Protein AF-A0A542S5L5-F1 (afdb_monomer)

Nearest PDB structures (foldseek):
  8akx-assembly1_2  TM=3.629E-01  e=5.877E+00  Synechocystis sp. PCC 6803

Structure (mmCIF, N/CA/C/O backbone):
data_AF-A0A542S5L5-F1
#
_entry.id   AF-A0A542S5L5-F1
#
loop_
_atom_site.group_PDB
_atom_site.id
_atom_site.type_symbol
_atom_site.label_atom_id
_atom_site.label_alt_id
_atom_site.label_comp_id
_atom_site.label_asym_id
_atom_site.label_entity_id
_atom_site.label_seq_id
_atom_site.pdbx_PDB_ins_code
_atom_site.Cartn_x
_atom_site.Cartn_y
_atom_site.Cartn_z
_atom_site.occupancy
_atom_site.B_iso_or_equiv
_atom_site.auth_seq_id
_atom_site.auth_comp_id
_atom_site.auth_asym_id
_atom_site.auth_atom_id
_atom_site.pdbx_PDB_model_num
ATOM 1 N N . MET A 1 1 ? 47.953 -12.866 -9.019 1.00 37.47 1 MET A N 1
ATOM 2 C CA . MET A 1 1 ? 47.567 -11.640 -9.742 1.00 37.47 1 MET A CA 1
ATOM 3 C C . MET A 1 1 ?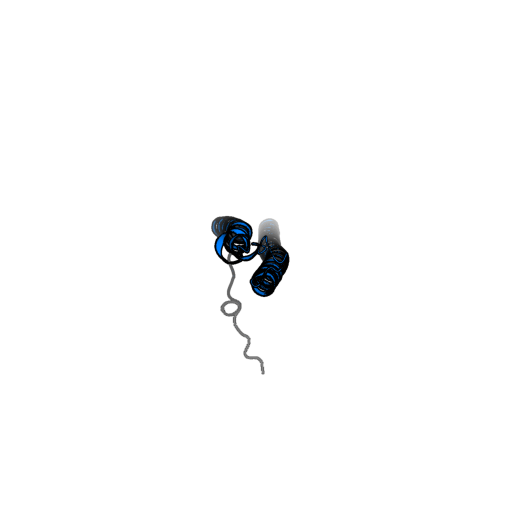 46.467 -11.999 -10.725 1.00 37.47 1 MET A C 1
ATOM 5 O O . MET A 1 1 ? 46.686 -12.880 -11.539 1.00 37.47 1 MET A O 1
ATOM 9 N N . GLY A 1 2 ? 45.303 -11.360 -10.585 1.00 42.06 2 GLY A N 1
ATOM 10 C CA . GLY A 1 2 ? 44.332 -11.150 -11.664 1.00 42.06 2 GLY A CA 1
ATOM 11 C C . GLY A 1 2 ? 43.572 -12.361 -12.206 1.00 42.06 2 GLY A C 1
ATOM 12 O O . GLY A 1 2 ? 43.681 -12.644 -13.391 1.00 42.06 2 GLY A O 1
ATOM 13 N N . GLY A 1 3 ? 42.753 -13.024 -11.383 1.00 36.88 3 GLY A N 1
ATOM 14 C CA . GLY A 1 3 ? 41.653 -13.856 -11.887 1.00 36.88 3 GLY A CA 1
ATOM 15 C C . GLY A 1 3 ? 40.562 -12.958 -12.471 1.00 36.88 3 GLY A C 1
ATOM 16 O O . GLY A 1 3 ? 39.631 -12.578 -11.765 1.00 36.88 3 GLY A O 1
ATOM 17 N N . GLY A 1 4 ? 40.742 -12.536 -13.722 1.00 42.12 4 GLY A N 1
ATOM 18 C CA . GLY A 1 4 ? 39.767 -11.742 -14.458 1.00 42.12 4 GLY A CA 1
ATOM 19 C C . GLY A 1 4 ? 38.557 -12.601 -14.786 1.00 42.12 4 GLY A C 1
ATOM 20 O O . GLY A 1 4 ? 38.662 -13.541 -15.572 1.00 42.12 4 GLY A O 1
ATOM 21 N N . LYS A 1 5 ? 37.425 -12.284 -14.159 1.00 40.09 5 LYS A N 1
ATOM 22 C CA . LYS A 1 5 ? 36.140 -12.866 -14.519 1.00 40.09 5 LYS A CA 1
ATOM 23 C C . LYS A 1 5 ? 35.799 -12.504 -15.961 1.00 40.09 5 LYS A C 1
ATOM 25 O O . LYS A 1 5 ? 35.995 -11.363 -16.382 1.00 40.09 5 LYS A O 1
ATOM 30 N N . THR A 1 6 ? 35.332 -13.481 -16.725 1.00 44.41 6 THR A N 1
ATOM 31 C CA . THR A 1 6 ? 34.911 -13.262 -18.116 1.00 44.41 6 THR A CA 1
ATOM 32 C C . THR A 1 6 ? 33.645 -12.394 -18.147 1.00 44.41 6 THR A C 1
ATOM 34 O O . THR A 1 6 ? 32.864 -12.447 -17.198 1.00 44.41 6 THR A O 1
ATOM 37 N N . PRO A 1 7 ? 33.376 -11.619 -19.218 1.00 48.06 7 PRO A N 1
ATOM 38 C CA . PRO A 1 7 ? 32.139 -10.833 -19.338 1.00 48.06 7 PRO A CA 1
ATOM 39 C C . PRO A 1 7 ? 30.858 -11.666 -19.173 1.00 48.06 7 PRO A C 1
ATOM 41 O O . PRO A 1 7 ? 29.827 -11.128 -18.799 1.00 48.06 7 PRO A O 1
ATOM 44 N N . ALA A 1 8 ? 30.932 -12.986 -19.380 1.00 47.00 8 ALA A N 1
ATOM 45 C CA . ALA A 1 8 ? 29.840 -13.925 -19.130 1.00 47.00 8 ALA A CA 1
ATOM 46 C C . ALA A 1 8 ? 29.456 -14.070 -17.639 1.00 47.00 8 ALA A C 1
ATOM 48 O O . ALA A 1 8 ? 28.355 -14.520 -17.337 1.00 47.00 8 ALA A O 1
ATOM 49 N N . GLU A 1 9 ? 30.330 -13.686 -16.701 1.00 42.25 9 GLU A N 1
ATOM 50 C CA . GLU A 1 9 ? 30.045 -13.669 -15.256 1.00 42.25 9 GLU A CA 1
ATOM 51 C C . GLU A 1 9 ? 29.408 -12.348 -14.790 1.00 42.25 9 GLU A C 1
ATOM 53 O O . GLU A 1 9 ? 28.929 -12.257 -13.659 1.00 42.25 9 GLU A O 1
ATOM 58 N N . ILE A 1 10 ? 29.363 -11.336 -15.663 1.00 49.97 10 ILE A N 1
ATOM 59 C CA . ILE A 1 10 ? 28.518 -10.152 -15.508 1.00 49.97 10 ILE A CA 1
ATOM 60 C C . ILE A 1 10 ? 27.212 -10.512 -16.212 1.00 49.97 10 ILE A C 1
ATOM 62 O O . ILE A 1 10 ? 27.065 -10.295 -17.410 1.00 49.97 10 ILE A O 1
ATOM 66 N N . GLY A 1 11 ? 26.309 -11.185 -15.497 1.00 42.69 11 GLY A N 1
ATOM 67 C CA . GLY A 1 11 ? 25.053 -11.672 -16.067 1.00 42.69 11 GLY A CA 1
ATOM 68 C C . GLY A 1 11 ? 24.342 -10.566 -16.845 1.00 42.69 11 GLY A C 1
ATOM 69 O O . GLY A 1 11 ? 23.911 -9.578 -16.257 1.00 42.69 11 GLY A O 1
ATOM 70 N N . VAL A 1 12 ? 24.255 -10.724 -18.168 1.00 53.56 12 VAL A N 1
ATOM 71 C CA . VAL A 1 12 ? 23.562 -9.772 -19.038 1.00 53.56 12 VAL A CA 1
ATOM 72 C C . VAL A 1 12 ? 22.087 -9.798 -18.643 1.00 53.56 12 VAL A C 1
ATOM 74 O O . VAL A 1 12 ? 21.401 -10.804 -18.838 1.00 53.56 12 VAL A O 1
ATOM 77 N N . MET A 1 13 ? 21.619 -8.724 -18.013 1.00 61.25 13 MET A N 1
ATOM 78 C CA . MET A 1 13 ? 20.230 -8.566 -17.601 1.00 61.25 13 MET A CA 1
ATOM 79 C C . MET A 1 13 ? 19.444 -8.002 -18.786 1.00 61.25 13 MET A C 1
ATOM 81 O O . MET A 1 13 ? 19.742 -6.912 -19.250 1.00 61.25 13 MET A O 1
ATOM 85 N N . TRP A 1 14 ? 18.449 -8.746 -19.271 1.00 64.62 14 TRP A N 1
ATOM 86 C CA . TRP A 1 14 ? 17.560 -8.304 -20.349 1.00 64.62 14 TRP A CA 1
ATOM 87 C C . TRP A 1 14 ? 16.181 -8.008 -19.765 1.00 64.62 14 TRP A C 1
ATOM 89 O O . TRP A 1 14 ? 15.548 -8.899 -19.186 1.00 64.62 14 TRP A O 1
ATOM 99 N N . ILE A 1 15 ? 15.696 -6.777 -19.923 1.00 69.38 15 ILE A N 1
ATOM 100 C CA . ILE A 1 15 ? 14.346 -6.405 -19.493 1.00 69.38 15 ILE A CA 1
ATOM 101 C C . ILE A 1 15 ? 13.345 -6.809 -20.575 1.00 69.38 15 ILE A C 1
ATOM 103 O O . ILE A 1 15 ? 13.375 -6.320 -21.701 1.00 69.38 15 ILE A O 1
ATOM 107 N N . LYS A 1 16 ? 12.401 -7.684 -20.217 1.00 82.38 16 LYS A N 1
ATOM 108 C CA . LYS A 1 16 ? 11.192 -7.902 -21.020 1.00 82.38 16 LYS A CA 1
ATOM 109 C C . LYS A 1 16 ? 10.166 -6.837 -20.648 1.00 82.38 16 LYS A C 1
ATOM 111 O O . LYS A 1 16 ? 9.505 -6.957 -19.619 1.00 82.38 16 LYS A O 1
ATOM 116 N N . TRP A 1 17 ? 10.029 -5.811 -21.483 1.00 79.69 17 TRP A N 1
ATOM 117 C CA . TRP A 1 17 ? 9.174 -4.649 -21.213 1.00 79.69 17 TRP A CA 1
ATOM 118 C C . TRP A 1 17 ? 7.711 -4.990 -20.927 1.00 79.69 17 TRP A C 1
ATOM 120 O O . TRP A 1 17 ? 7.121 -4.411 -20.019 1.00 79.69 17 TRP A O 1
ATOM 130 N N . GLU A 1 18 ? 7.154 -5.991 -21.607 1.00 80.88 18 GLU A N 1
ATOM 131 C CA . GLU A 1 18 ? 5.799 -6.490 -21.328 1.00 80.88 18 GLU A CA 1
ATOM 132 C C . GLU A 1 18 ? 5.657 -7.017 -19.889 1.00 80.88 18 GLU A C 1
ATOM 134 O O . GLU A 1 18 ? 4.664 -6.751 -19.212 1.00 80.88 18 GLU A O 1
ATOM 139 N N . LEU A 1 19 ? 6.674 -7.728 -19.383 1.00 83.94 19 LEU A N 1
ATOM 140 C CA . LEU A 1 19 ? 6.685 -8.214 -18.000 1.00 83.94 19 LEU A CA 1
ATOM 141 C C . LEU A 1 19 ? 6.890 -7.072 -17.001 1.00 83.94 19 LEU A C 1
ATOM 143 O O . LEU A 1 19 ? 6.326 -7.125 -15.914 1.00 83.94 19 LEU A O 1
ATOM 147 N N . MET A 1 20 ? 7.656 -6.040 -17.367 1.00 85.81 20 MET A N 1
ATOM 148 C CA . MET A 1 20 ? 7.854 -4.853 -16.529 1.00 85.81 20 MET A CA 1
ATOM 149 C C . MET A 1 20 ? 6.558 -4.047 -16.376 1.00 85.81 20 MET A C 1
ATOM 151 O O . MET A 1 20 ? 6.196 -3.666 -15.268 1.00 85.81 20 MET A O 1
ATOM 155 N N . GLN A 1 21 ? 5.817 -3.835 -17.466 1.00 86.19 21 GLN A N 1
ATOM 156 C CA . GLN A 1 21 ? 4.513 -3.166 -17.417 1.00 86.19 21 GLN A CA 1
ATOM 157 C C . GLN A 1 21 ? 3.508 -3.950 -16.571 1.00 86.19 21 GLN A C 1
ATOM 159 O O . GLN A 1 21 ? 2.790 -3.365 -15.757 1.00 86.19 21 GLN A O 1
ATOM 164 N N . ARG A 1 22 ? 3.494 -5.282 -16.716 1.00 89.12 22 ARG A N 1
ATOM 165 C CA . ARG A 1 22 ? 2.661 -6.152 -15.883 1.00 89.12 22 ARG A CA 1
ATOM 166 C C . ARG A 1 22 ? 3.054 -6.069 -14.411 1.00 89.12 22 ARG A C 1
ATOM 168 O O . ARG A 1 22 ? 2.177 -5.889 -13.581 1.00 89.12 22 ARG A O 1
ATOM 175 N N . LEU A 1 23 ? 4.349 -6.117 -14.099 1.00 89.75 23 LEU A N 1
ATOM 176 C CA . LEU A 1 23 ? 4.845 -5.964 -12.733 1.00 89.75 23 LEU A CA 1
ATOM 177 C C . LEU A 1 23 ? 4.393 -4.636 -12.117 1.00 89.75 23 LEU A C 1
ATOM 179 O O . LEU A 1 23 ? 3.881 -4.637 -11.007 1.00 89.75 23 LEU A O 1
ATOM 183 N N . LEU A 1 24 ? 4.538 -3.517 -12.830 1.00 90.38 24 LEU A N 1
ATOM 184 C CA . LEU A 1 24 ? 4.097 -2.210 -12.331 1.00 90.38 24 LEU A CA 1
ATOM 185 C C . LEU A 1 24 ? 2.576 -2.150 -12.121 1.00 90.38 24 LEU A C 1
ATOM 187 O O . LEU A 1 24 ? 2.123 -1.551 -11.152 1.00 90.38 24 LEU A O 1
ATOM 191 N N . THR A 1 25 ? 1.798 -2.811 -12.982 1.00 92.50 25 THR A N 1
ATOM 192 C CA . THR A 1 25 ? 0.334 -2.926 -12.836 1.00 92.50 25 THR A CA 1
ATOM 193 C C . THR A 1 25 ? -0.047 -3.767 -11.615 1.00 92.50 25 THR A C 1
ATOM 195 O O . THR A 1 25 ? -0.917 -3.386 -10.831 1.00 92.50 25 THR A O 1
ATOM 198 N N . ASP A 1 26 ? 0.628 -4.902 -11.424 1.00 93.44 26 ASP A N 1
ATOM 199 C CA . ASP A 1 26 ? 0.431 -5.773 -10.266 1.00 93.44 26 ASP A CA 1
ATOM 200 C C . ASP A 1 26 ? 0.831 -5.033 -8.976 1.00 93.44 26 ASP A C 1
ATOM 202 O O . ASP A 1 26 ? 0.137 -5.122 -7.964 1.00 93.44 26 ASP A O 1
ATOM 206 N N . MET A 1 27 ? 1.906 -4.239 -9.018 1.00 92.44 27 MET A N 1
ATOM 207 C CA . MET A 1 27 ? 2.321 -3.399 -7.897 1.00 92.44 27 MET A CA 1
ATOM 208 C C . MET A 1 27 ? 1.288 -2.318 -7.573 1.00 92.44 27 MET A C 1
ATOM 210 O O . MET A 1 27 ? 0.974 -2.134 -6.401 1.00 92.44 27 MET A O 1
ATOM 214 N N . ASP A 1 28 ? 0.724 -1.633 -8.567 1.00 91.44 28 ASP A N 1
ATOM 215 C CA . ASP A 1 28 ? -0.345 -0.649 -8.343 1.00 91.44 28 ASP A CA 1
ATOM 216 C C . ASP A 1 28 ? -1.586 -1.303 -7.713 1.00 91.44 28 ASP A C 1
ATOM 218 O O . ASP A 1 28 ? -2.126 -0.814 -6.721 1.00 91.44 28 ASP A O 1
ATOM 222 N N . THR A 1 29 ? -1.952 -2.494 -8.199 1.00 93.31 29 THR A N 1
ATOM 223 C CA . THR A 1 29 ? -3.059 -3.292 -7.651 1.00 93.31 29 THR A CA 1
ATOM 224 C C . THR A 1 29 ? -2.832 -3.638 -6.178 1.00 93.31 29 THR A C 1
ATOM 226 O O . THR A 1 29 ? -3.706 -3.402 -5.346 1.00 93.31 29 THR A O 1
ATOM 229 N N . VAL A 1 30 ? -1.649 -4.153 -5.825 1.00 91.50 30 VAL A N 1
ATOM 230 C CA . VAL A 1 30 ? -1.281 -4.450 -4.426 1.00 91.50 30 VAL A CA 1
ATOM 231 C C . VAL A 1 30 ? -1.264 -3.178 -3.574 1.00 91.50 30 VAL A C 1
ATOM 233 O O . VAL A 1 30 ? -1.694 -3.194 -2.423 1.00 91.50 30 VAL A O 1
ATOM 236 N N . GLY A 1 31 ? -0.806 -2.063 -4.146 1.00 89.62 31 GLY A N 1
ATOM 237 C CA . GLY A 1 31 ? -0.834 -0.754 -3.500 1.00 89.62 31 GLY A CA 1
ATOM 238 C C . GLY A 1 31 ? -2.251 -0.301 -3.149 1.00 89.62 31 GLY A C 1
ATOM 239 O O . GLY A 1 31 ? -2.443 0.289 -2.089 1.00 89.62 31 GLY A O 1
ATOM 240 N N . GLY A 1 32 ? -3.236 -0.612 -3.997 1.00 89.44 32 GLY A N 1
ATOM 241 C CA . GLY A 1 32 ? -4.652 -0.320 -3.761 1.00 89.44 32 GLY A CA 1
ATOM 242 C C . GLY A 1 32 ? -5.309 -1.217 -2.708 1.00 89.44 32 GLY A C 1
ATOM 243 O O . GLY A 1 32 ? -6.116 -0.735 -1.919 1.00 89.44 32 GLY A O 1
ATOM 244 N N . GLN A 1 33 ? -4.914 -2.491 -2.623 1.00 93.25 33 GLN A N 1
ATOM 245 C CA . GLN A 1 33 ? -5.502 -3.465 -1.687 1.00 93.25 33 GLN A CA 1
ATOM 246 C C . GLN A 1 33 ? -5.321 -3.105 -0.205 1.00 93.25 33 GLN A C 1
ATOM 248 O O . GLN A 1 33 ? -6.055 -3.608 0.644 1.00 93.25 33 GLN A O 1
ATOM 253 N N . ILE A 1 34 ? -4.363 -2.236 0.134 1.00 92.69 34 ILE A N 1
ATOM 254 C CA . ILE A 1 34 ? -4.188 -1.774 1.517 1.00 92.69 34 ILE A CA 1
ATOM 255 C C . ILE A 1 34 ? -5.391 -0.968 2.022 1.00 92.69 34 ILE A C 1
ATOM 257 O O . ILE A 1 34 ? -5.650 -0.967 3.223 1.00 92.69 34 ILE A O 1
ATOM 261 N N . GLU A 1 35 ? -6.128 -0.306 1.123 1.00 90.88 35 GLU A N 1
ATOM 262 C CA . GLU A 1 35 ? -7.352 0.416 1.474 1.00 90.88 35 GLU A CA 1
ATOM 263 C C . GLU A 1 35 ? -8.403 -0.565 1.992 1.00 90.88 35 GLU A C 1
ATOM 265 O O . GLU A 1 35 ? -8.895 -0.403 3.104 1.00 90.88 35 GLU A O 1
ATOM 270 N N . ASP A 1 36 ? -8.640 -1.643 1.242 1.00 93.38 36 ASP A N 1
ATOM 271 C CA . ASP A 1 36 ? -9.612 -2.679 1.594 1.00 93.38 36 ASP A CA 1
ATOM 272 C C . ASP A 1 36 ? -9.270 -3.345 2.936 1.00 93.38 36 ASP A C 1
ATOM 274 O O . ASP A 1 36 ? -10.147 -3.593 3.765 1.00 93.38 36 ASP A O 1
ATOM 278 N N . VAL A 1 37 ? -7.980 -3.608 3.176 1.00 92.38 37 VAL A N 1
ATOM 279 C CA . VAL A 1 37 ? -7.498 -4.188 4.439 1.00 92.38 37 VAL A CA 1
ATOM 280 C C . VAL A 1 37 ? -7.725 -3.235 5.611 1.00 92.38 37 VAL A C 1
ATOM 282 O O . VAL A 1 37 ? -8.177 -3.674 6.669 1.00 92.38 37 VAL A O 1
ATOM 285 N N . ALA A 1 38 ? -7.418 -1.948 5.438 1.00 92.06 38 ALA A N 1
ATOM 286 C CA . ALA A 1 38 ? -7.607 -0.951 6.485 1.00 92.06 38 ALA A CA 1
ATOM 287 C C . ALA A 1 38 ? -9.093 -0.750 6.804 1.00 92.06 38 ALA A C 1
ATOM 289 O O . ALA A 1 38 ? -9.467 -0.759 7.974 1.00 92.06 38 ALA A O 1
ATOM 290 N N . THR A 1 39 ? -9.948 -0.664 5.782 1.00 92.12 39 THR A N 1
ATOM 291 C CA . THR A 1 39 ? -11.403 -0.579 5.956 1.00 92.12 39 THR A CA 1
ATOM 292 C C . THR A 1 39 ? -11.941 -1.789 6.710 1.00 92.12 39 THR A C 1
ATOM 294 O O . THR A 1 39 ? -12.628 -1.617 7.709 1.00 92.12 39 THR A O 1
ATOM 297 N N . TYR A 1 40 ? -11.575 -3.012 6.310 1.00 93.31 40 TYR A N 1
ATOM 298 C CA . TYR A 1 40 ? -12.004 -4.218 7.024 1.00 93.31 40 TYR A CA 1
ATOM 299 C C . TYR A 1 40 ? -11.542 -4.222 8.489 1.00 93.31 40 TYR A C 1
ATOM 301 O O . TYR A 1 40 ? -12.303 -4.572 9.390 1.00 93.31 40 TYR A O 1
ATOM 309 N N . ALA A 1 41 ? -10.296 -3.821 8.748 1.00 92.56 41 ALA A N 1
ATOM 310 C CA . ALA A 1 41 ? -9.780 -3.747 10.107 1.00 92.56 41 ALA A CA 1
ATOM 311 C C . ALA A 1 41 ? -10.580 -2.750 10.962 1.00 92.56 41 ALA A C 1
ATOM 313 O O . ALA A 1 41 ? -10.980 -3.096 12.071 1.00 92.56 41 ALA A O 1
ATOM 314 N N . THR A 1 42 ? -10.854 -1.552 10.450 1.00 90.62 42 THR A N 1
ATOM 315 C CA . THR A 1 42 ? -11.611 -0.514 11.164 1.00 90.62 42 THR A CA 1
ATOM 316 C C . THR A 1 42 ? -13.073 -0.909 11.379 1.00 90.62 42 THR A C 1
ATOM 318 O O . THR A 1 42 ? -13.576 -0.825 12.501 1.00 90.62 42 THR A O 1
ATOM 321 N N . ASP A 1 43 ? -13.743 -1.389 10.331 1.00 90.56 43 ASP A N 1
ATOM 322 C CA . ASP A 1 43 ? -15.196 -1.574 10.331 1.00 90.56 43 ASP A CA 1
ATOM 323 C C . ASP A 1 43 ? -15.642 -2.887 10.983 1.00 90.56 43 ASP A C 1
ATOM 325 O O . ASP A 1 43 ? -16.729 -2.940 11.565 1.00 90.56 43 ASP A O 1
ATOM 329 N N . GLU A 1 44 ? -14.818 -3.937 10.919 1.00 92.00 44 GLU A N 1
ATOM 330 C CA . GLU A 1 44 ? -15.177 -5.278 11.403 1.00 92.00 44 GLU A CA 1
ATOM 331 C C . GLU A 1 44 ? -14.380 -5.682 12.649 1.00 92.00 44 GLU A C 1
ATOM 333 O O . GLU A 1 44 ? -14.947 -6.190 13.617 1.00 92.00 44 GLU A O 1
ATOM 338 N N . VAL A 1 45 ? -13.059 -5.461 12.662 1.00 90.56 45 VAL A N 1
ATOM 339 C CA . VAL A 1 45 ? -12.187 -5.939 13.754 1.00 90.56 45 VAL A CA 1
ATOM 340 C C . VAL A 1 45 ? -12.170 -4.964 14.927 1.00 90.56 45 VAL A C 1
ATOM 342 O O . VAL A 1 45 ? -12.307 -5.375 16.080 1.00 90.56 45 VAL A O 1
ATOM 345 N N . PHE A 1 46 ? -12.010 -3.674 14.639 1.00 91.56 46 PHE A N 1
ATOM 346 C CA . PHE A 1 46 ? -11.910 -2.607 15.636 1.00 91.56 46 PHE A CA 1
ATOM 347 C C . PHE A 1 46 ? -13.225 -1.854 15.846 1.00 91.56 46 PHE A C 1
ATOM 349 O O . PHE A 1 46 ? -13.249 -0.781 16.449 1.00 91.56 46 PHE A O 1
ATOM 356 N N . ASN A 1 47 ? -14.336 -2.454 15.421 1.00 89.31 47 ASN A N 1
ATOM 357 C CA . ASN A 1 47 ? -15.661 -1.891 15.602 1.00 89.31 47 ASN A CA 1
ATOM 358 C C . ASN A 1 47 ? -16.004 -1.741 17.091 1.00 89.31 47 ASN A C 1
ATOM 360 O O . ASN A 1 47 ? -16.242 -2.717 17.810 1.00 89.31 47 ASN A O 1
ATOM 364 N N . SER A 1 48 ? -16.062 -0.496 17.562 1.00 89.69 48 SER A N 1
ATOM 365 C CA . SER A 1 48 ? -16.344 -0.195 18.963 1.00 89.69 48 SER A CA 1
ATOM 366 C C . SER A 1 48 ? -17.823 0.016 19.276 1.00 89.69 48 SER A C 1
ATOM 368 O O . SER A 1 48 ? -18.159 0.190 20.448 1.00 89.69 48 SER A O 1
ATOM 370 N N . THR A 1 49 ? -18.719 -0.005 18.283 1.00 86.19 49 THR A N 1
ATOM 371 C CA . THR A 1 49 ? -20.123 0.415 18.442 1.00 86.19 49 THR A CA 1
ATOM 372 C C . THR A 1 49 ? -20.855 -0.382 19.524 1.00 86.19 49 THR A C 1
ATOM 374 O O . THR A 1 49 ? -21.630 0.181 20.295 1.00 86.19 49 THR A O 1
ATOM 377 N N . ALA A 1 50 ? -20.565 -1.679 19.658 1.00 83.00 50 ALA A N 1
ATOM 378 C CA . ALA A 1 50 ? -21.174 -2.532 20.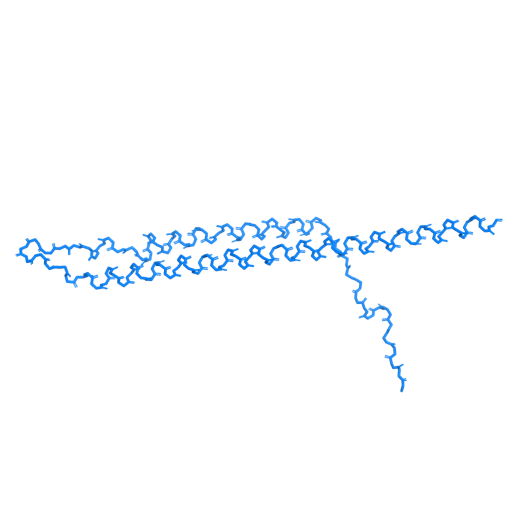682 1.00 83.00 50 ALA A CA 1
ATOM 379 C C . ALA A 1 50 ? -20.733 -2.197 22.126 1.00 83.00 50 ALA A C 1
ATOM 381 O O . ALA A 1 50 ? -21.398 -2.595 23.082 1.00 83.00 50 ALA A O 1
ATOM 382 N N . PHE A 1 51 ? -19.627 -1.467 22.298 1.00 85.19 51 PHE A N 1
ATOM 383 C CA . PHE A 1 51 ? -19.015 -1.158 23.595 1.00 85.19 51 PHE A CA 1
ATOM 384 C C . PHE A 1 51 ? -19.303 0.272 24.080 1.00 85.19 51 PHE A C 1
ATOM 386 O O . PHE A 1 51 ? -18.900 0.641 25.180 1.00 85.19 51 PHE A O 1
ATOM 393 N N . GLU A 1 52 ? -20.017 1.073 23.287 1.00 80.62 52 GLU A N 1
ATOM 394 C CA . GLU A 1 52 ? -20.294 2.491 23.564 1.00 80.62 52 GLU A CA 1
ATOM 395 C C . GLU A 1 52 ? -21.577 2.733 24.371 1.00 80.62 52 GLU A C 1
ATOM 397 O O . GLU A 1 52 ? -21.962 3.875 24.610 1.00 80.62 52 GLU A O 1
ATOM 402 N N . TYR A 1 53 ? -22.247 1.673 24.827 1.00 76.44 53 TYR A N 1
ATOM 403 C CA . TYR A 1 53 ? -23.483 1.810 25.589 1.00 76.44 53 TYR A CA 1
ATOM 404 C C . TYR A 1 53 ? -23.237 2.400 26.989 1.00 76.44 53 TYR A C 1
ATOM 406 O O . TYR A 1 53 ? -22.431 1.886 27.773 1.00 76.44 53 TYR A O 1
ATOM 414 N N . GLU A 1 54 ? -23.968 3.462 27.323 1.00 78.56 54 GLU A N 1
ATOM 415 C CA . GLU A 1 54 ? -24.059 4.019 28.675 1.00 78.56 54 GLU A CA 1
ATOM 416 C C . GLU A 1 54 ? -25.220 3.393 29.445 1.00 78.56 54 GLU A C 1
ATOM 418 O O . GLU A 1 54 ? -26.330 3.258 28.930 1.00 78.56 54 GLU A O 1
ATOM 423 N N . ILE A 1 55 ? -24.991 3.050 30.716 1.00 75.75 55 ILE A N 1
ATOM 424 C CA . ILE A 1 55 ? -26.066 2.596 31.600 1.00 75.75 55 ILE A CA 1
ATOM 425 C C . ILE A 1 55 ? -26.985 3.801 31.903 1.00 75.75 55 ILE A C 1
ATOM 427 O O . ILE A 1 55 ? -26.543 4.730 32.584 1.00 75.75 55 ILE A O 1
ATOM 431 N N . PRO A 1 56 ? -28.274 3.790 31.498 1.00 73.38 56 PRO A N 1
ATOM 432 C CA . PRO A 1 56 ? -29.144 4.976 31.532 1.00 73.38 56 PRO A CA 1
ATOM 433 C C . PRO A 1 56 ? -29.396 5.556 32.929 1.00 73.38 56 PRO A C 1
ATOM 435 O O . PRO A 1 56 ? -29.754 6.720 33.067 1.00 73.38 56 PRO A O 1
ATOM 438 N N . LEU A 1 57 ? -29.237 4.737 33.972 1.00 67.12 57 LEU A N 1
ATOM 439 C CA . LEU A 1 57 ? -29.482 5.119 35.366 1.00 67.12 57 LEU A CA 1
ATOM 440 C C . LEU A 1 57 ? -28.242 5.664 36.083 1.00 67.12 57 LEU A C 1
ATOM 442 O O . LEU A 1 57 ? -28.381 6.302 37.122 1.00 67.12 57 LEU A O 1
ATOM 446 N N . THR A 1 58 ? -27.041 5.397 35.568 1.00 74.69 58 THR A N 1
ATOM 447 C CA . THR A 1 58 ? -25.782 5.797 36.215 1.00 74.69 58 THR A CA 1
ATOM 448 C C . THR A 1 58 ? -24.927 6.704 35.338 1.00 74.69 58 THR A C 1
ATOM 450 O O . THR A 1 58 ? -24.005 7.324 35.859 1.00 74.69 58 THR A O 1
ATOM 453 N N . GLY A 1 59 ? -25.202 6.789 34.029 1.00 72.44 59 GLY A N 1
ATOM 454 C CA . GLY A 1 59 ? -24.354 7.497 33.063 1.00 72.44 59 GLY A CA 1
ATOM 455 C C . GLY A 1 59 ? -22.953 6.887 32.938 1.00 72.44 59 GLY A C 1
ATOM 456 O O . GLY A 1 59 ? -22.049 7.515 32.404 1.00 72.44 59 GLY A O 1
ATOM 457 N N . VAL A 1 60 ? -22.738 5.680 33.476 1.00 73.50 60 VAL A N 1
ATOM 458 C CA . VAL A 1 60 ? -21.438 5.006 33.460 1.00 73.50 60 VAL A CA 1
ATOM 459 C C . VAL A 1 60 ? -21.438 3.976 32.343 1.00 73.50 60 VAL A C 1
ATOM 461 O O . VAL A 1 60 ? -22.260 3.057 32.332 1.00 73.50 60 VAL A O 1
ATOM 464 N N . SER A 1 61 ? -20.484 4.098 31.426 1.00 77.50 61 SER A N 1
ATOM 465 C CA . SER A 1 61 ? -20.207 3.072 30.426 1.00 77.50 61 SER A CA 1
ATOM 466 C C . SER A 1 61 ? -19.050 2.192 30.904 1.00 77.50 61 SER A C 1
ATOM 468 O O . SER A 1 61 ? -17.883 2.578 30.878 1.00 77.50 61 SER A O 1
ATOM 470 N N . VAL A 1 62 ? -19.385 0.995 31.391 1.00 80.44 62 VAL A N 1
ATOM 471 C CA . VAL A 1 62 ? -18.412 0.030 31.946 1.00 80.44 62 VAL A CA 1
ATOM 472 C C . VAL A 1 62 ? -17.484 -0.524 30.858 1.00 80.44 62 VAL A C 1
ATOM 474 O O . VAL A 1 62 ? -16.353 -0.907 31.139 1.00 80.44 62 VAL A O 1
ATOM 477 N N . LEU A 1 63 ? -17.950 -0.536 29.607 1.00 86.75 63 LEU A N 1
ATOM 478 C CA . LEU A 1 63 ? -17.214 -1.047 28.449 1.00 86.75 63 LEU A CA 1
ATOM 479 C C . LEU A 1 63 ? -16.441 0.047 27.700 1.00 86.75 63 LEU A C 1
ATOM 481 O O . LEU A 1 63 ? -15.705 -0.258 26.763 1.00 86.75 63 LEU A O 1
ATOM 485 N N . LYS A 1 64 ? -16.536 1.305 28.146 1.00 86.19 64 LYS A N 1
ATOM 486 C CA . LYS A 1 64 ? -15.839 2.436 27.532 1.00 86.19 64 LYS A CA 1
ATOM 487 C C . LYS A 1 64 ? -14.322 2.248 27.404 1.00 86.19 64 LYS A C 1
ATOM 489 O O . LYS A 1 64 ? -13.822 2.524 26.321 1.00 86.19 64 LYS A O 1
ATOM 494 N N . PRO A 1 65 ? -13.596 1.691 28.396 1.00 89.56 65 PRO A N 1
ATOM 495 C CA . PRO A 1 65 ? -12.169 1.412 28.225 1.00 89.56 65 PRO A CA 1
ATOM 496 C C . PRO A 1 65 ? -11.862 0.456 27.061 1.00 89.56 65 PRO A C 1
ATOM 498 O O . PRO A 1 65 ? -10.823 0.585 26.425 1.00 89.56 65 PRO A O 1
ATOM 501 N N . ILE A 1 66 ? -12.766 -0.485 26.760 1.00 88.56 66 ILE A N 1
ATOM 502 C CA . ILE A 1 66 ? -12.624 -1.396 25.615 1.00 88.56 66 ILE A CA 1
ATOM 503 C C . ILE A 1 66 ? -12.884 -0.637 24.309 1.00 88.56 66 ILE A C 1
ATOM 505 O O . ILE A 1 66 ? -12.104 -0.771 23.373 1.00 88.56 66 ILE A O 1
ATOM 509 N N . SER A 1 67 ? -13.931 0.196 24.253 1.00 90.00 67 SER A N 1
ATOM 510 C CA . SER A 1 67 ? -14.195 1.065 23.092 1.00 90.00 67 SER A CA 1
ATOM 511 C C . SER A 1 67 ? -13.009 1.983 22.787 1.00 90.00 67 SER A C 1
ATOM 513 O O . SER A 1 67 ? -12.599 2.087 21.632 1.00 90.00 67 SER A O 1
ATOM 515 N N . ASP A 1 68 ? -12.440 2.614 23.814 1.00 90.88 68 ASP A N 1
ATOM 516 C CA . ASP A 1 68 ? -11.319 3.538 23.662 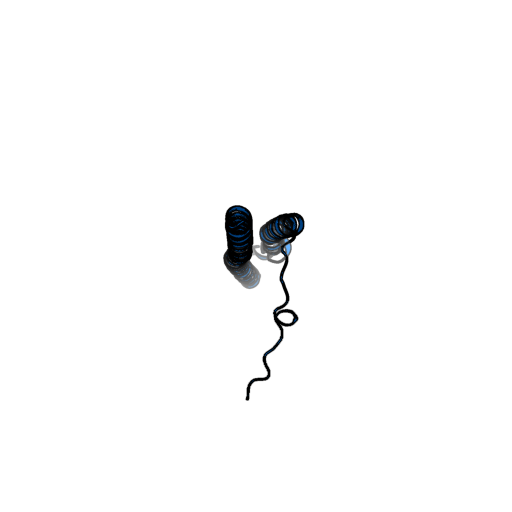1.00 90.88 68 ASP A CA 1
ATOM 517 C C . ASP A 1 68 ? -10.056 2.793 23.173 1.00 90.88 68 ASP A C 1
ATOM 519 O O . ASP A 1 68 ? -9.388 3.268 22.256 1.00 90.88 68 ASP A O 1
ATOM 523 N N . ALA A 1 69 ? -9.783 1.585 23.687 1.00 91.44 69 ALA A N 1
ATOM 524 C CA . ALA A 1 69 ? -8.677 0.748 23.213 1.00 91.44 69 ALA A CA 1
ATOM 525 C C . ALA A 1 69 ? -8.852 0.287 21.752 1.00 91.44 69 ALA A C 1
ATOM 527 O O . ALA A 1 69 ? -7.891 0.291 20.987 1.00 91.44 69 ALA A O 1
ATOM 528 N N . LEU A 1 70 ? -10.071 -0.081 21.336 1.00 91.94 70 LEU A N 1
ATOM 529 C CA . LEU A 1 70 ? -10.352 -0.455 19.943 1.00 91.94 70 LEU A CA 1
ATOM 530 C C . LEU A 1 70 ? -10.133 0.726 18.987 1.00 91.94 70 LEU A C 1
ATOM 532 O O . LEU A 1 70 ? -9.529 0.552 17.931 1.00 91.94 70 LEU A O 1
ATOM 536 N N . LYS A 1 71 ? -10.54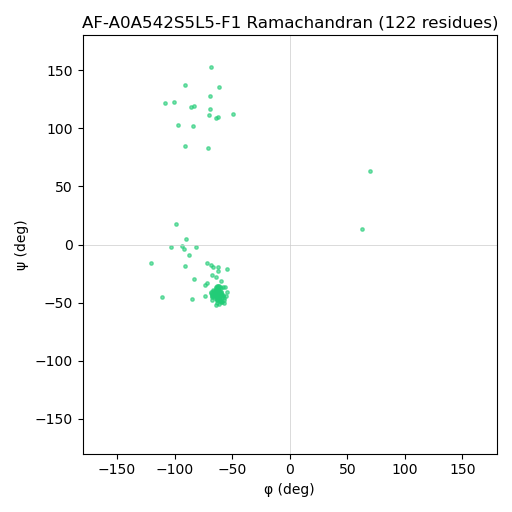3 1.937 19.385 1.00 91.25 71 LYS A N 1
ATOM 537 C CA . LYS A 1 71 ? -10.283 3.171 18.625 1.00 91.25 71 LYS A CA 1
ATOM 538 C C . LYS A 1 71 ? -8.794 3.473 18.500 1.00 91.25 71 LYS A C 1
ATOM 540 O O . LYS A 1 71 ? -8.342 3.855 17.424 1.00 91.25 71 LYS A O 1
ATOM 545 N N . GLU A 1 72 ? -8.030 3.278 19.572 1.00 93.19 72 GLU A N 1
ATOM 546 C CA . GLU A 1 72 ? -6.574 3.425 19.536 1.00 93.19 72 GLU A CA 1
ATOM 547 C C . GLU A 1 72 ? -5.940 2.426 18.556 1.00 93.19 72 GLU A C 1
ATOM 549 O O . GLU A 1 72 ? -5.146 2.821 17.703 1.00 93.19 72 GLU A O 1
ATOM 554 N N . CYS A 1 73 ? -6.345 1.151 18.598 1.00 90.94 73 CYS A N 1
ATOM 555 C CA . CYS A 1 73 ? -5.875 0.145 17.644 1.00 90.94 73 CYS A CA 1
ATOM 556 C C . CYS A 1 73 ? -6.252 0.478 16.192 1.00 90.94 73 CYS A C 1
ATOM 558 O O . CYS A 1 73 ? -5.427 0.291 15.299 1.00 90.94 73 CYS A O 1
ATOM 560 N N . SER A 1 74 ? -7.458 1.003 15.956 1.00 91.31 74 SER A N 1
ATOM 561 C CA . SER A 1 74 ? -7.880 1.474 14.633 1.00 91.31 74 SER A CA 1
ATOM 562 C C . SER A 1 74 ? -6.963 2.586 14.113 1.00 91.31 74 SER A C 1
ATOM 564 O O . SER A 1 74 ? -6.535 2.529 12.965 1.00 91.31 74 SER A O 1
ATOM 566 N N . GLY A 1 75 ? -6.590 3.549 14.964 1.00 90.69 75 GLY A N 1
ATOM 567 C CA . GLY A 1 75 ? -5.651 4.612 14.591 1.00 90.69 75 GLY A CA 1
ATOM 568 C C . GLY A 1 75 ? -4.262 4.083 14.214 1.00 90.69 75 GLY A C 1
ATOM 569 O O . GLY A 1 75 ? -3.663 4.546 13.247 1.00 90.69 75 GLY A O 1
ATOM 570 N N . VAL A 1 76 ? -3.774 3.047 14.905 1.00 92.81 76 VAL A N 1
ATOM 571 C CA . VAL A 1 76 ? -2.502 2.389 14.549 1.00 92.81 76 VAL A CA 1
ATOM 572 C C . VAL A 1 76 ? -2.561 1.755 13.152 1.00 92.81 76 VAL A C 1
ATOM 574 O O . VAL A 1 76 ? -1.562 1.766 12.432 1.00 92.81 76 VAL A O 1
ATOM 577 N N . ILE A 1 77 ? -3.709 1.210 12.736 1.00 92.12 77 ILE A N 1
ATOM 578 C CA . ILE A 1 77 ? -3.867 0.666 11.379 1.00 92.12 77 ILE A CA 1
ATOM 579 C C . ILE A 1 77 ? -3.787 1.764 10.320 1.00 92.12 77 ILE A C 1
ATOM 581 O O . ILE A 1 77 ? -3.136 1.553 9.294 1.00 92.12 77 ILE A O 1
ATOM 585 N N . ASP A 1 78 ? -4.375 2.932 10.570 1.00 89.88 78 ASP A N 1
ATOM 586 C CA . ASP A 1 78 ? -4.283 4.071 9.651 1.00 89.88 78 ASP A CA 1
ATOM 587 C C . ASP A 1 78 ? -2.831 4.551 9.478 1.00 89.88 78 ASP A C 1
ATOM 589 O O . ASP A 1 78 ? -2.388 4.840 8.357 1.00 89.88 78 ASP A O 1
ATOM 593 N N . ASP A 1 79 ? -2.047 4.549 10.559 1.00 92.50 79 ASP A N 1
ATOM 594 C CA . ASP A 1 79 ? -0.613 4.852 10.509 1.00 92.50 79 ASP A CA 1
ATOM 595 C C . ASP A 1 79 ? 0.160 3.803 9.690 1.00 92.50 79 ASP A C 1
ATOM 597 O O . ASP A 1 79 ? 0.991 4.144 8.839 1.00 92.50 79 ASP A O 1
ATOM 601 N N . VAL A 1 80 ? -0.129 2.513 9.902 1.00 92.25 80 VAL A N 1
ATOM 602 C CA . VAL A 1 80 ? 0.487 1.407 9.147 1.00 92.25 80 VAL A CA 1
ATOM 603 C C . VAL A 1 80 ? 0.145 1.503 7.662 1.00 92.25 80 VAL A C 1
ATOM 605 O O . VAL A 1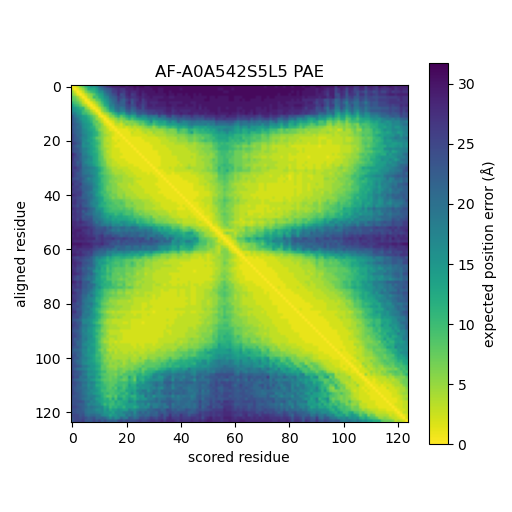 80 ? 1.039 1.358 6.824 1.00 92.25 80 VAL A O 1
ATOM 608 N N . LYS A 1 81 ? -1.116 1.787 7.328 1.00 93.06 81 LYS A N 1
A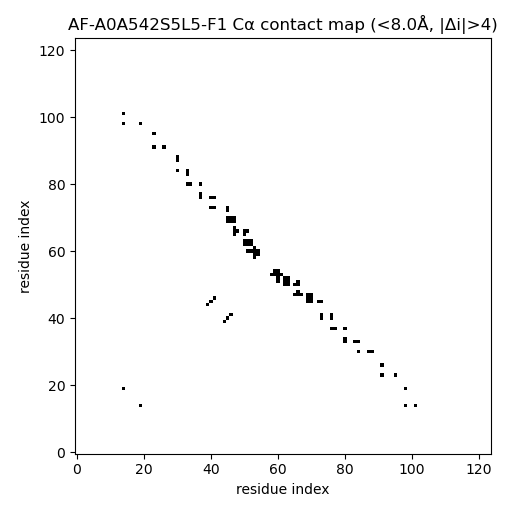TOM 609 C CA . LYS A 1 81 ? -1.585 2.019 5.957 1.00 93.06 81 LYS A CA 1
ATOM 610 C C . LYS A 1 81 ? -0.806 3.157 5.306 1.00 93.06 81 LYS A C 1
ATOM 612 O O . LYS A 1 81 ? -0.260 2.975 4.218 1.00 93.06 81 LYS A O 1
ATOM 617 N N . THR A 1 82 ? -0.707 4.298 5.983 1.00 92.38 82 THR A N 1
ATOM 618 C CA . THR A 1 82 ? 0.011 5.476 5.479 1.00 92.38 82 THR A CA 1
ATOM 619 C C . THR A 1 82 ? 1.483 5.150 5.219 1.00 92.38 82 THR A C 1
ATOM 621 O O . THR A 1 82 ? 1.999 5.400 4.127 1.00 92.38 82 THR A O 1
ATOM 624 N N . GLY A 1 83 ? 2.149 4.509 6.185 1.00 93.44 83 GLY A N 1
ATOM 625 C CA . GLY A 1 83 ? 3.547 4.102 6.052 1.00 93.44 83 GLY A CA 1
ATOM 626 C C . GLY A 1 83 ? 3.774 3.066 4.946 1.00 93.44 83 GLY A C 1
ATOM 627 O O . GLY A 1 83 ? 4.788 3.121 4.244 1.00 93.44 83 GLY A O 1
ATOM 628 N N . PHE A 1 84 ? 2.836 2.134 4.757 1.00 94.00 84 PHE A N 1
ATOM 629 C CA . PHE A 1 84 ? 2.870 1.187 3.646 1.00 94.00 84 PHE A CA 1
ATOM 630 C C . PHE A 1 84 ? 2.744 1.911 2.305 1.00 94.00 84 PHE A C 1
ATOM 632 O O . PHE A 1 84 ? 3.603 1.722 1.448 1.00 94.00 84 PHE A O 1
ATOM 639 N N . GLN A 1 85 ? 1.735 2.769 2.130 1.00 93.25 85 GLN A N 1
ATOM 640 C CA . GLN A 1 85 ? 1.488 3.483 0.874 1.00 93.25 85 GLN A CA 1
ATOM 641 C C . GLN A 1 85 ? 2.690 4.332 0.450 1.00 93.25 85 GLN A C 1
ATOM 643 O O . GLN A 1 85 ? 3.099 4.290 -0.713 1.00 93.25 85 GLN A O 1
ATOM 648 N N . GLU A 1 86 ? 3.304 5.059 1.386 1.00 92.19 86 GLU A N 1
ATOM 649 C CA . GLU A 1 86 ? 4.489 5.873 1.108 1.00 92.19 86 GLU A CA 1
ATOM 650 C C . GLU A 1 86 ? 5.669 5.013 0.627 1.00 92.19 86 GLU A C 1
ATOM 652 O O . GLU A 1 86 ? 6.257 5.266 -0.432 1.00 92.19 86 GLU A O 1
ATOM 657 N N . ARG A 1 87 ? 5.996 3.953 1.377 1.00 93.75 87 ARG A N 1
ATOM 658 C CA . ARG A 1 87 ? 7.115 3.058 1.050 1.00 93.75 87 ARG A CA 1
ATOM 659 C C . ARG A 1 87 ? 6.864 2.281 -0.233 1.00 93.75 87 ARG A C 1
ATOM 661 O O . ARG A 1 87 ? 7.786 2.109 -1.027 1.00 93.75 87 ARG A O 1
ATOM 668 N N . TRP A 1 88 ? 5.631 1.842 -0.454 1.00 94.06 88 TRP A N 1
ATOM 669 C CA . TRP A 1 88 ? 5.232 1.093 -1.637 1.00 94.06 88 TRP A CA 1
ATOM 670 C C . TRP A 1 88 ? 5.303 1.948 -2.900 1.00 94.06 88 TRP A C 1
ATOM 672 O O . TRP A 1 88 ? 5.860 1.525 -3.916 1.00 94.06 88 TRP A O 1
ATOM 682 N N . LYS A 1 89 ? 4.832 3.197 -2.824 1.00 89.88 89 LYS A N 1
ATOM 683 C CA . LYS A 1 89 ? 4.967 4.169 -3.913 1.00 89.88 89 LYS A CA 1
ATOM 684 C C . LYS A 1 89 ? 6.434 4.463 -4.224 1.00 89.88 89 LYS A C 1
ATOM 686 O O . LYS A 1 89 ? 6.815 4.486 -5.393 1.00 89.88 89 LYS A O 1
ATOM 691 N N . SER A 1 90 ? 7.259 4.641 -3.191 1.00 91.88 90 SER A N 1
ATOM 692 C CA . SER A 1 90 ? 8.705 4.844 -3.342 1.00 91.88 90 SER A CA 1
ATOM 693 C C . SER A 1 90 ? 9.386 3.644 -4.012 1.00 91.88 90 SER A C 1
ATOM 695 O O . SER A 1 90 ? 10.134 3.811 -4.975 1.00 91.88 90 SER A O 1
ATOM 697 N N . LEU A 1 91 ? 9.055 2.424 -3.579 1.00 93.00 91 LEU A N 1
ATOM 698 C CA . LEU A 1 91 ? 9.556 1.189 -4.180 1.00 93.00 91 LEU A CA 1
ATOM 699 C C . LEU A 1 91 ? 9.151 1.071 -5.655 1.00 93.00 91 LEU A C 1
ATOM 701 O O . LEU A 1 91 ? 9.998 0.803 -6.503 1.00 93.00 91 LEU A O 1
ATOM 705 N N . THR A 1 92 ? 7.879 1.316 -5.970 1.00 91.56 92 THR A N 1
ATOM 706 C CA . THR A 1 92 ? 7.360 1.265 -7.346 1.00 91.56 92 THR A CA 1
ATOM 707 C C . THR A 1 92 ? 8.085 2.268 -8.246 1.00 91.56 92 THR A C 1
ATOM 709 O O . THR A 1 92 ? 8.506 1.928 -9.352 1.00 91.56 92 THR A O 1
ATOM 712 N N . ALA A 1 93 ? 8.316 3.488 -7.751 1.00 87.81 93 ALA A N 1
ATOM 713 C CA . ALA A 1 93 ? 9.082 4.504 -8.466 1.00 87.81 93 ALA A CA 1
ATOM 714 C C . ALA A 1 93 ? 10.548 4.087 -8.685 1.00 87.81 93 ALA A C 1
ATOM 716 O O . ALA A 1 93 ? 11.077 4.276 -9.780 1.00 87.81 93 ALA A O 1
ATOM 717 N N . ALA A 1 94 ? 11.195 3.486 -7.683 1.00 89.94 94 ALA A N 1
ATOM 718 C CA . ALA A 1 94 ? 12.572 3.003 -7.794 1.00 89.94 94 ALA A CA 1
ATOM 719 C C . ALA A 1 94 ? 12.715 1.871 -8.825 1.00 89.94 94 ALA A C 1
ATOM 721 O O . ALA A 1 94 ? 13.681 1.855 -9.591 1.00 89.94 94 ALA A O 1
ATOM 722 N N . VAL A 1 95 ? 11.740 0.956 -8.888 1.00 89.00 95 VAL A N 1
ATOM 72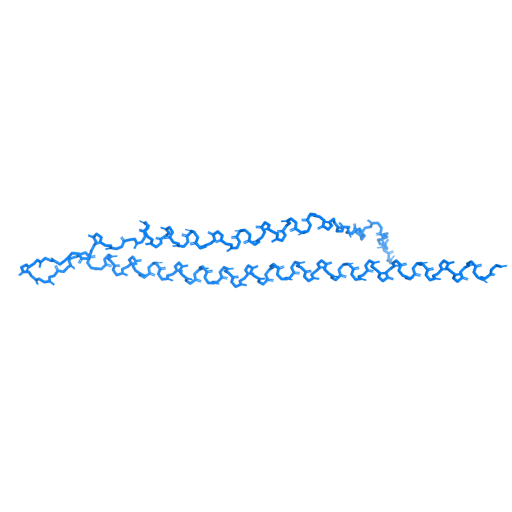3 C CA . VAL A 1 95 ? 11.689 -0.105 -9.907 1.00 89.00 95 VAL A CA 1
ATOM 724 C C . VAL A 1 95 ? 11.543 0.501 -11.304 1.00 89.00 95 VAL A C 1
ATOM 726 O O . VAL A 1 95 ? 12.308 0.150 -12.202 1.00 89.00 95 VAL A O 1
ATOM 729 N N . ALA A 1 96 ? 10.622 1.452 -11.484 1.00 86.81 96 ALA A N 1
ATOM 730 C CA . ALA A 1 96 ? 10.412 2.119 -12.768 1.00 86.81 96 ALA A CA 1
ATOM 731 C C . ALA A 1 96 ? 11.644 2.919 -13.234 1.00 86.81 96 ALA A C 1
ATOM 733 O O . ALA A 1 96 ? 12.012 2.857 -14.407 1.00 86.81 96 ALA A O 1
ATOM 734 N N . LEU A 1 97 ? 12.306 3.636 -12.320 1.00 87.12 97 LEU A N 1
ATOM 735 C CA . LEU A 1 97 ? 13.549 4.360 -12.607 1.00 87.12 97 LEU A CA 1
ATOM 736 C C . LEU A 1 97 ? 14.669 3.406 -13.012 1.00 87.12 97 LEU A C 1
ATOM 738 O O . LEU A 1 97 ? 15.290 3.610 -14.049 1.00 87.12 97 LEU A O 1
ATOM 742 N N . SER A 1 98 ? 14.860 2.327 -12.251 1.00 85.50 98 SER A N 1
ATOM 743 C CA . SER A 1 98 ? 15.877 1.320 -12.565 1.00 85.50 98 SER A CA 1
ATOM 744 C C . SER A 1 98 ? 15.645 0.728 -13.954 1.00 85.50 98 SER A C 1
ATOM 746 O O . SER A 1 98 ? 16.584 0.607 -14.734 1.00 85.50 98 SER A O 1
ATOM 748 N N . ALA A 1 99 ? 14.393 0.411 -14.302 1.00 82.81 99 ALA A N 1
ATOM 749 C CA . ALA A 1 99 ? 14.055 -0.084 -15.632 1.00 82.81 99 ALA A CA 1
ATOM 750 C C . ALA A 1 99 ? 14.439 0.919 -16.734 1.00 82.81 99 ALA A C 1
ATOM 752 O O . ALA A 1 99 ? 15.068 0.537 -17.719 1.00 82.81 99 ALA A O 1
ATOM 753 N N . LYS A 1 100 ? 14.124 2.206 -16.547 1.00 80.94 100 LYS A N 1
ATOM 754 C CA . LYS A 1 100 ? 14.473 3.276 -17.493 1.00 80.94 100 LYS A CA 1
ATOM 755 C C . LYS A 1 100 ? 15.987 3.474 -17.647 1.00 80.94 100 LYS A C 1
ATOM 757 O O . LYS A 1 100 ? 16.463 3.743 -18.752 1.00 80.94 100 LYS A O 1
ATOM 762 N N . ASP A 1 101 ? 16.743 3.339 -16.561 1.00 80.56 101 ASP A N 1
ATOM 763 C CA . ASP A 1 101 ? 18.204 3.437 -16.599 1.00 80.56 101 ASP A CA 1
ATOM 764 C C . ASP A 1 101 ? 18.805 2.311 -17.455 1.00 80.56 101 ASP A C 1
ATOM 766 O O . ASP A 1 101 ? 19.685 2.566 -18.280 1.00 80.56 101 ASP A O 1
ATOM 770 N N . TYR A 1 102 ? 18.267 1.092 -17.342 1.00 77.50 102 TYR A N 1
ATOM 771 C CA . TYR A 1 102 ? 18.636 -0.022 -18.221 1.00 77.50 102 TYR A CA 1
ATOM 772 C C . TYR A 1 102 ? 18.255 0.233 -19.685 1.00 77.50 102 TYR A C 1
ATOM 774 O O . TYR A 1 102 ? 19.085 0.016 -20.562 1.00 77.50 102 TYR A O 1
ATOM 782 N N . GLU A 1 103 ? 17.055 0.757 -19.967 1.00 77.31 103 GLU A N 1
ATOM 783 C CA . GLU A 1 103 ? 16.650 1.125 -21.338 1.00 77.31 103 GLU A CA 1
ATOM 784 C C . GLU A 1 103 ? 17.637 2.099 -21.986 1.00 77.31 103 GLU A C 1
ATOM 786 O O . GLU A 1 103 ? 18.035 1.948 -23.142 1.00 77.31 103 GLU A O 1
ATOM 791 N N . THR A 1 104 ? 18.049 3.104 -21.214 1.00 74.81 104 THR A N 1
ATOM 792 C CA . THR A 1 104 ? 18.965 4.146 -21.675 1.00 74.81 104 THR A CA 1
ATOM 793 C C . THR A 1 104 ? 20.351 3.565 -21.947 1.00 74.81 104 THR A C 1
ATOM 795 O O . THR A 1 104 ? 20.960 3.892 -22.967 1.00 74.81 104 THR A O 1
ATOM 798 N N . ALA A 1 105 ? 20.840 2.687 -21.068 1.00 76.31 105 ALA A N 1
ATOM 799 C CA . ALA A 1 105 ? 22.119 2.009 -21.245 1.00 76.31 105 ALA A CA 1
ATOM 800 C C . ALA A 1 105 ? 22.123 1.101 -22.489 1.00 76.31 105 ALA A C 1
ATOM 802 O O . ALA A 1 105 ? 23.059 1.174 -23.290 1.00 76.31 105 ALA A O 1
ATOM 803 N N . ASP A 1 106 ? 21.064 0.314 -22.695 1.00 70.38 106 ASP A N 1
ATOM 804 C CA . ASP A 1 106 ? 20.914 -0.554 -23.869 1.00 70.38 106 ASP A CA 1
ATOM 805 C C . ASP A 1 106 ? 20.840 0.267 -25.167 1.00 70.38 106 ASP A C 1
ATOM 807 O O . ASP A 1 106 ? 21.528 -0.038 -26.147 1.00 70.38 106 ASP A O 1
ATOM 811 N N . GLY A 1 107 ? 20.071 1.361 -25.169 1.00 70.44 107 GLY A N 1
ATOM 812 C CA . GLY A 1 107 ? 19.971 2.271 -26.312 1.00 70.44 107 GLY A CA 1
ATOM 813 C C . GLY A 1 107 ? 21.310 2.923 -26.674 1.00 70.44 107 GLY A C 1
ATOM 814 O O . GLY A 1 107 ? 21.674 2.992 -27.850 1.00 70.44 107 GLY A O 1
ATOM 815 N N . GLN A 1 108 ? 22.085 3.355 -25.674 1.00 72.50 108 GLN A N 1
ATOM 816 C CA . GLN A 1 108 ? 23.425 3.915 -25.886 1.00 72.50 108 GLN A CA 1
ATOM 817 C C . GLN A 1 108 ? 24.402 2.882 -26.459 1.00 72.50 108 GLN A C 1
ATOM 819 O O . GLN A 1 108 ? 25.161 3.208 -27.375 1.00 72.50 108 GLN A O 1
ATOM 824 N N . GLN A 1 109 ? 24.371 1.639 -25.969 1.00 68.62 109 GLN A N 1
ATOM 825 C CA . GLN A 1 109 ? 25.210 0.560 -26.500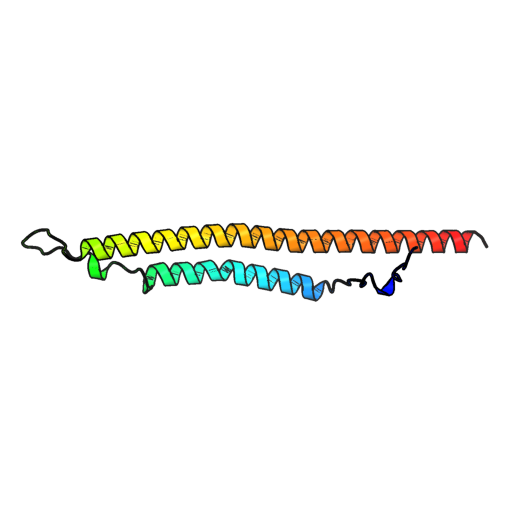 1.00 68.62 109 GLN A CA 1
ATOM 826 C C . GLN A 1 109 ? 24.867 0.232 -27.955 1.00 68.62 109 GLN A C 1
ATOM 828 O O . GLN A 1 109 ? 25.773 0.095 -28.781 1.00 68.62 109 GLN A O 1
ATOM 833 N N . LEU A 1 110 ? 23.575 0.165 -28.296 1.00 70.94 110 LEU A N 1
ATOM 834 C CA . LEU A 1 110 ? 23.133 -0.059 -29.672 1.00 70.94 110 LEU A CA 1
ATOM 835 C C . LEU A 1 110 ? 23.593 1.070 -30.602 1.00 70.94 110 LEU A C 1
ATOM 837 O O . LEU A 1 110 ? 24.112 0.799 -31.685 1.00 70.94 110 LEU A O 1
ATOM 841 N N . HIS A 1 111 ? 23.447 2.328 -30.178 1.00 68.81 111 HIS A N 1
ATOM 842 C CA . HIS A 1 111 ? 23.923 3.474 -30.951 1.00 68.81 111 HIS A CA 1
ATOM 843 C C . HIS A 1 111 ? 25.438 3.439 -31.170 1.00 68.81 111 HIS A C 1
ATOM 845 O O . HIS A 1 111 ? 25.889 3.661 -32.293 1.00 68.81 111 HIS A O 1
ATOM 851 N N . ALA A 1 112 ? 26.220 3.115 -30.137 1.00 71.81 112 ALA A N 1
ATOM 852 C CA . ALA A 1 112 ? 27.670 2.984 -30.255 1.00 71.81 112 ALA A CA 1
ATOM 853 C C . ALA A 1 112 ? 28.069 1.865 -31.231 1.00 71.81 112 ALA A C 1
ATOM 855 O O . ALA A 1 112 ? 28.979 2.046 -32.041 1.00 71.81 112 ALA A O 1
ATOM 856 N N . PHE A 1 113 ? 27.362 0.731 -31.200 1.00 70.94 113 PHE A N 1
ATOM 857 C CA . PHE A 1 113 ? 27.581 -0.364 -32.143 1.00 70.94 113 PHE A CA 1
ATOM 858 C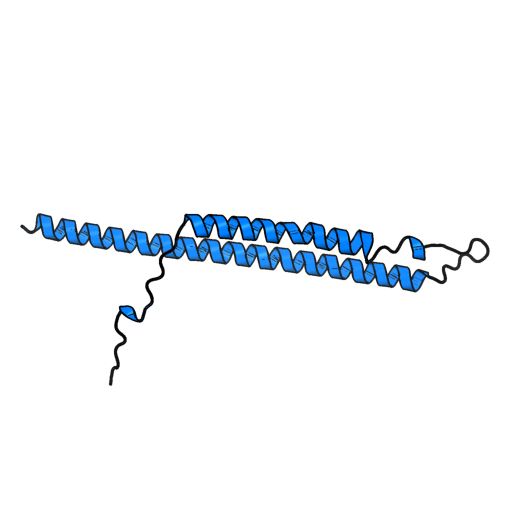 C . PHE A 1 113 ? 27.243 0.034 -33.586 1.00 70.94 113 PHE A C 1
ATOM 860 O O . PHE A 1 113 ? 28.031 -0.226 -34.494 1.00 70.94 113 PHE A O 1
ATOM 867 N N . LEU A 1 114 ? 26.097 0.688 -33.804 1.00 75.69 114 LEU A N 1
ATOM 868 C CA . LEU A 1 114 ? 25.688 1.164 -35.128 1.00 75.69 114 LEU A CA 1
ATOM 869 C C . LEU A 1 114 ? 26.686 2.176 -35.697 1.00 75.69 114 LEU A C 1
ATOM 871 O O . LEU A 1 114 ? 27.039 2.070 -36.868 1.00 75.69 114 LEU A O 1
ATOM 875 N N . GLN A 1 115 ? 27.182 3.102 -34.873 1.00 78.50 115 GLN A N 1
ATOM 876 C CA . GLN A 1 115 ? 28.204 4.059 -35.295 1.00 78.50 115 GLN A CA 1
ATOM 877 C C . GLN A 1 115 ? 29.504 3.349 -35.689 1.00 78.50 115 GLN A C 1
ATOM 879 O O . GLN A 1 115 ? 30.018 3.586 -36.775 1.00 78.50 115 GLN A O 1
ATOM 884 N N . ALA A 1 116 ? 29.990 2.415 -34.865 1.00 76.75 116 ALA A N 1
ATOM 885 C CA . ALA A 1 116 ? 31.195 1.647 -35.176 1.00 76.75 116 ALA A CA 1
ATOM 886 C C . ALA A 1 116 ? 31.051 0.809 -36.461 1.00 76.75 116 ALA A C 1
ATOM 888 O O . ALA A 1 116 ? 32.012 0.652 -37.213 1.00 76.75 116 ALA A O 1
ATOM 889 N N . TYR A 1 117 ? 29.855 0.274 -36.728 1.00 74.81 117 TYR A N 1
ATOM 890 C CA . TYR A 1 117 ? 29.561 -0.436 -37.971 1.00 74.81 117 TYR A CA 1
ATOM 891 C C . TYR A 1 117 ? 29.575 0.501 -39.185 1.00 74.81 117 TYR A C 1
ATOM 893 O O . TYR A 1 117 ? 30.181 0.158 -40.198 1.00 74.81 117 TYR A O 1
ATOM 901 N N . LEU A 1 118 ? 28.943 1.675 -39.084 1.00 80.69 118 LEU A N 1
ATOM 902 C CA . LEU A 1 118 ? 28.950 2.686 -40.147 1.00 80.69 118 LEU A CA 1
ATOM 903 C C . LEU A 1 118 ? 30.377 3.154 -40.456 1.00 80.69 118 LEU A C 1
ATOM 905 O O . LEU A 1 118 ? 30.783 3.105 -41.612 1.00 80.69 118 LEU A O 1
ATOM 909 N N . ASP A 1 119 ? 31.167 3.477 -39.431 1.00 82.38 119 ASP A N 1
ATOM 910 C CA . ASP A 1 119 ? 32.564 3.899 -39.588 1.00 82.38 119 ASP A CA 1
ATOM 911 C C . ASP A 1 119 ? 33.420 2.808 -40.267 1.00 82.38 119 ASP A C 1
ATOM 913 O O . ASP A 1 119 ? 34.291 3.101 -41.088 1.00 82.38 119 ASP A O 1
ATOM 917 N N . LEU A 1 120 ? 33.166 1.528 -39.963 1.00 79.38 120 LEU A N 1
ATOM 918 C CA . LEU A 1 120 ? 33.849 0.399 -40.599 1.00 79.38 120 LEU A CA 1
ATOM 919 C C . LEU A 1 120 ? 33.457 0.248 -42.077 1.00 79.38 120 LEU A C 1
ATOM 921 O O . LEU A 1 120 ? 34.315 -0.057 -42.908 1.00 79.38 120 LEU A O 1
ATOM 925 N N . VAL A 1 121 ? 32.175 0.426 -42.402 1.00 77.56 121 VAL A N 1
ATOM 926 C CA . VAL A 1 121 ? 31.661 0.337 -43.776 1.00 77.56 121 VAL A CA 1
ATOM 927 C C . VAL A 1 121 ? 32.169 1.499 -44.631 1.00 77.56 121 VAL A C 1
ATOM 929 O O . VAL A 1 121 ? 32.605 1.247 -45.748 1.00 77.56 121 VAL A O 1
ATOM 932 N N . ASP A 1 122 ? 32.200 2.719 -44.094 1.00 76.12 122 ASP A N 1
ATOM 933 C CA . ASP A 1 122 ? 32.709 3.912 -44.789 1.00 76.12 122 ASP A CA 1
ATOM 934 C C . ASP A 1 122 ? 34.243 3.907 -44.953 1.00 76.12 122 ASP A C 1
ATOM 936 O O . ASP A 1 122 ? 34.791 4.650 -45.767 1.00 76.12 122 ASP A O 1
ATOM 940 N N . SER A 1 123 ? 34.959 3.061 -44.200 1.00 69.06 123 SER A N 1
ATOM 941 C CA . SER A 1 123 ? 36.418 2.893 -44.314 1.00 69.06 123 SER A CA 1
ATOM 942 C C . SER A 1 123 ? 36.880 1.959 -45.447 1.00 69.06 123 SER A C 1
ATOM 944 O O . SER A 1 123 ? 38.089 1.775 -45.623 1.00 69.06 123 SER A O 1
ATOM 946 N N . LYS A 1 124 ? 35.949 1.348 -46.193 1.00 53.41 124 LYS A N 1
ATOM 947 C CA . LYS A 1 124 ? 36.219 0.471 -47.346 1.00 53.41 124 LYS A CA 1
ATOM 948 C C . LYS A 1 124 ? 35.923 1.159 -48.671 1.00 53.41 124 LYS A C 1
ATOM 950 O O . LYS A 1 124 ? 36.687 0.880 -49.622 1.00 53.41 124 LYS A O 1
#

Secondary structure (DSSP, 8-state):
------GGGS------HHHHHHHHHHHHHHHHHHHHHHHHIIIIIS--GGG-PPPTTT---TTHHHHHHHHHHHHHHHHHHHHHHHHHHHHHHHHHHHHHHHHHHHHHHHHHHHHHHHHHHHT-

Sequence (124 aa):
MGGGKTPAEIGVMWIKWELMQRLLTDMDTVGGQIEDVATYATDEVFNSTAFEYEIPLTGVSVLKPISDALKECSGVIDDVKTGFQERWKSLTAAVALSAKDYETADGQQLHAFLQAYLDLVDSK

Mean predicted aligned error: 11.68 Å

Radius of gyration: 28.56 Å; Cα contacts (8 Å, |Δi|>4): 53; chains: 1; bounding box: 77×21×84 Å

Foldseek 3Di:
DDPDDDVVVVPDDDDPVVVLVVVLVVLVVVLVCLVVVLCCCVVPVLDLPVQPDADPVPRDRPSVVVNVVSVVVSVVSVVVNVVCNVVSVVVSVVSVVVVVVVVVVVVVVVVVVVVVVVVVVVVD

pLDDT: mean 80.53, std 14.73, range [36.88, 94.06]

Solvent-accessible surface area (backbone atoms only — not comparable to full-atom values): 7094 Å² total; per-residue (Å²): 136,81,90,76,77,55,75,81,75,56,70,84,82,78,84,57,64,72,58,49,55,48,50,54,50,52,49,52,52,58,61,53,49,49,54,60,53,46,50,48,43,40,68,67,72,27,52,33,75,89,28,66,58,56,41,90,90,73,74,50,41,87,40,36,70,58,25,52,51,26,51,51,54,36,53,52,45,55,52,51,45,52,54,45,50,54,53,51,51,52,49,53,51,51,52,53,49,53,52,50,53,51,52,51,52,53,52,50,52,50,51,53,52,52,49,55,50,50,57,55,61,74,72,109